Protein AF-A0A6N9VK41-F1 (afdb_monomer)

Nearest PDB structures (foldseek):
  7di3-assembly1_A  TM=9.543E-01  e=6.647E-05  Streptomyces laurentii
  8jno-assembly1_A  TM=9.038E-01  e=7.972E-04  Streptomyces sp. ZJ306
  3o1a-assembly1_A  TM=9.408E-01  e=1.862E-03  Actinoplanes teichomyceticus
  6m7l-assembly1_A  TM=9.346E-01  e=1.862E-03  [Actinomadura] parvosata subsp. kistnae
  1s1f-assembly1_A  TM=9.231E-01  e=2.521E-03  Streptomyces coelicolor A3(2)

Organism: Streptomyces microflavus (NCBI:txid1919)

Foldseek 3Di:
DDDDPPVNVVVCVVCVVCVDPVNVVVCVVVLVVLQVVLVVVQVVVDPDDDCVVSPVVLSVQQSVCVSVVNPPVCSVVD

Structure (mmCIF, N/CA/C/O backbone):
data_AF-A0A6N9VK41-F1
#
_entry.id   AF-A0A6N9VK41-F1
#
loop_
_atom_site.group_PDB
_atom_site.id
_atom_site.type_symbol
_atom_site.label_atom_id
_atom_site.label_alt_id
_atom_site.label_comp_id
_atom_site.label_asym_id
_atom_site.label_entity_id
_atom_site.label_seq_id
_atom_site.pdbx_PDB_ins_code
_atom_site.Cartn_x
_atom_site.Cartn_y
_atom_site.Cartn_z
_atom_site.occupancy
_atom_site.B_iso_or_equiv
_atom_site.auth_seq_id
_atom_site.auth_comp_id
_atom_site.auth_asym_id
_atom_site.auth_atom_id
_atom_site.pdbx_PDB_model_num
ATOM 1 N N . VAL A 1 1 ? 15.616 -19.503 -7.201 1.00 49.91 1 VAL A N 1
ATOM 2 C CA . VAL A 1 1 ? 15.523 -19.606 -8.674 1.00 49.91 1 VAL A CA 1
ATOM 3 C C . VAL A 1 1 ? 15.282 -18.205 -9.185 1.00 49.91 1 VAL A C 1
ATOM 5 O O . VAL A 1 1 ? 14.242 -17.637 -8.887 1.00 49.91 1 VAL A O 1
ATOM 8 N N . GLY A 1 2 ? 16.297 -17.611 -9.797 1.00 81.44 2 GLY A N 1
ATOM 9 C CA . GLY A 1 2 ? 16.243 -16.271 -10.372 1.00 81.44 2 GLY A CA 1
ATOM 10 C C . GLY A 1 2 ? 16.788 -16.324 -11.792 1.00 81.44 2 GLY A C 1
ATOM 11 O O . GLY A 1 2 ? 17.468 -17.286 -12.144 1.00 81.44 2 GLY A O 1
ATOM 12 N N . LEU A 1 3 ? 16.439 -15.323 -12.593 1.00 92.75 3 LEU A N 1
ATOM 13 C CA . LEU A 1 3 ? 17.062 -15.107 -13.893 1.00 92.75 3 LEU A CA 1
ATOM 14 C C . LEU A 1 3 ? 18.423 -14.446 -13.671 1.00 92.75 3 LEU A C 1
ATOM 16 O O . LEU A 1 3 ? 18.524 -13.531 -12.852 1.00 92.75 3 LEU A O 1
ATOM 20 N N . ASP A 1 4 ? 19.431 -14.880 -14.416 1.00 94.31 4 ASP A N 1
ATOM 21 C CA . ASP A 1 4 ? 20.728 -14.207 -14.466 1.00 94.31 4 ASP A CA 1
ATOM 22 C C . ASP A 1 4 ? 20.736 -13.143 -15.578 1.00 94.31 4 ASP A C 1
ATOM 24 O O . ASP A 1 4 ? 19.814 -13.038 -16.399 1.00 94.31 4 ASP A O 1
ATOM 28 N N . SER A 1 5 ? 21.778 -12.312 -15.622 1.00 92.81 5 SER A N 1
ATOM 29 C CA . SER A 1 5 ? 22.024 -11.458 -16.789 1.00 92.81 5 SER A CA 1
ATOM 30 C C . SER A 1 5 ? 22.270 -12.325 -18.036 1.00 92.81 5 SER A C 1
ATOM 32 O O . SER A 1 5 ? 22.944 -13.350 -17.937 1.00 92.81 5 SER A O 1
ATOM 34 N N . PRO A 1 6 ? 21.773 -11.930 -19.226 1.00 93.56 6 PRO A N 1
ATOM 35 C CA . PRO A 1 6 ? 21.121 -10.654 -19.552 1.00 93.56 6 PRO A CA 1
ATOM 36 C C . PRO A 1 6 ? 19.588 -10.655 -19.388 1.00 93.56 6 PRO A C 1
ATOM 38 O O . PRO A 1 6 ? 18.938 -9.628 -19.599 1.00 93.56 6 PRO A O 1
ATOM 41 N N . GLU A 1 7 ? 18.986 -11.794 -19.046 1.00 94.81 7 GLU A N 1
ATOM 42 C CA . GLU A 1 7 ? 17.529 -11.965 -18.997 1.00 94.81 7 GLU A CA 1
ATOM 43 C C . GLU A 1 7 ? 16.905 -11.135 -17.875 1.00 94.81 7 GLU A C 1
ATOM 45 O O . GLU A 1 7 ? 15.926 -10.418 -18.103 1.00 94.81 7 GLU A O 1
ATOM 50 N N . HIS A 1 8 ? 17.523 -11.139 -16.692 1.00 94.62 8 HIS A N 1
ATOM 51 C CA . HIS A 1 8 ? 17.110 -10.289 -15.576 1.00 94.62 8 HIS A CA 1
ATOM 52 C C . HIS A 1 8 ? 17.134 -8.798 -15.936 1.00 94.62 8 HIS A C 1
ATOM 54 O O . HIS A 1 8 ? 16.178 -8.076 -15.646 1.00 94.62 8 HIS A O 1
ATOM 60 N N . ASP A 1 9 ? 18.184 -8.339 -16.622 1.00 94.31 9 ASP A N 1
ATOM 61 C CA . ASP A 1 9 ? 18.344 -6.925 -16.978 1.00 94.31 9 ASP A CA 1
ATOM 62 C C . ASP A 1 9 ? 17.250 -6.458 -17.939 1.00 94.31 9 ASP A C 1
ATOM 64 O O . ASP A 1 9 ? 16.732 -5.344 -17.808 1.00 94.31 9 ASP A O 1
ATOM 68 N N . ARG A 1 10 ? 16.837 -7.334 -18.864 1.00 95.00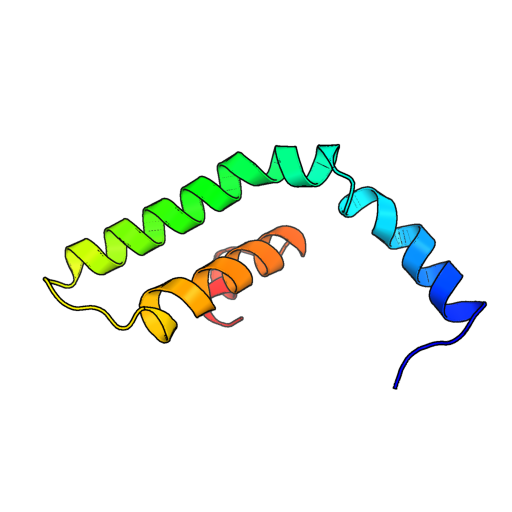 10 ARG A N 1
ATOM 69 C CA . ARG A 1 10 ? 15.727 -7.070 -19.784 1.00 95.00 10 ARG A CA 1
ATOM 70 C C . ARG A 1 10 ? 14.416 -6.836 -19.031 1.00 95.00 10 ARG A C 1
ATOM 72 O O . ARG A 1 10 ? 13.749 -5.841 -19.308 1.00 95.00 10 ARG A O 1
ATOM 79 N N . PHE A 1 11 ? 14.049 -7.707 -18.089 1.00 94.31 11 PHE A N 1
ATOM 80 C CA . PHE A 1 11 ? 12.816 -7.540 -17.306 1.00 94.31 11 PHE A CA 1
ATOM 81 C C . PHE A 1 11 ? 12.896 -6.341 -16.362 1.00 94.31 11 PHE A C 1
ATOM 83 O O . PHE A 1 11 ? 11.987 -5.509 -16.321 1.00 94.31 11 PHE A O 1
ATOM 90 N N . ARG A 1 12 ? 14.020 -6.197 -15.653 1.00 94.31 12 ARG A N 1
ATOM 91 C CA . ARG A 1 12 ? 14.254 -5.095 -14.718 1.00 94.31 12 ARG A CA 1
ATOM 92 C C . ARG A 1 12 ? 14.129 -3.734 -15.404 1.00 94.31 12 ARG A C 1
ATOM 94 O O . ARG A 1 12 ? 13.513 -2.830 -14.843 1.00 94.31 12 ARG A O 1
ATOM 101 N N . LYS A 1 13 ? 14.661 -3.585 -16.622 1.00 95.19 13 LYS A N 1
ATOM 102 C CA . LYS A 1 13 ? 14.599 -2.329 -17.387 1.00 95.19 13 LYS A CA 1
ATOM 103 C C . LYS A 1 13 ? 13.165 -1.876 -17.682 1.00 95.19 13 LYS A C 1
ATOM 105 O O . LYS A 1 13 ? 12.920 -0.674 -17.706 1.00 95.19 13 LYS A O 1
ATOM 110 N N . VAL A 1 14 ? 12.239 -2.813 -17.885 1.00 94.12 14 VAL A N 1
ATOM 111 C CA . VAL A 1 14 ? 10.820 -2.508 -18.136 1.00 94.12 14 VAL A CA 1
ATOM 112 C C . VAL A 1 14 ? 10.103 -2.082 -16.852 1.00 94.12 14 VAL A C 1
ATOM 114 O O . VAL A 1 14 ? 9.262 -1.194 -16.902 1.00 94.12 14 VAL A O 1
ATOM 117 N N . LEU A 1 15 ? 10.455 -2.672 -15.706 1.00 91.62 15 LEU A N 1
ATOM 118 C CA . LEU A 1 15 ? 9.745 -2.453 -14.439 1.00 91.62 15 LEU A CA 1
ATOM 119 C C . LEU A 1 15 ? 10.243 -1.245 -13.633 1.00 91.62 15 LEU A C 1
ATOM 121 O O . LEU A 1 15 ? 9.444 -0.609 -12.952 1.00 91.62 15 LEU A O 1
ATOM 125 N N . ILE A 1 16 ? 11.537 -0.899 -13.700 1.00 94.12 16 ILE A N 1
ATOM 126 C CA . ILE A 1 16 ? 12.137 0.200 -12.909 1.00 94.12 16 ILE A CA 1
ATOM 127 C C . ILE A 1 16 ? 11.320 1.511 -12.922 1.00 94.12 16 ILE A C 1
ATOM 129 O O . ILE A 1 16 ? 11.198 2.113 -11.852 1.00 94.12 16 ILE A O 1
ATOM 133 N N . PRO A 1 17 ? 10.775 1.991 -14.062 1.00 92.69 17 PRO A N 1
ATOM 134 C CA . PRO A 1 17 ? 10.035 3.255 -14.100 1.00 92.69 17 PRO A CA 1
ATOM 135 C C . PRO A 1 17 ? 8.837 3.325 -13.139 1.00 92.69 17 PRO A C 1
ATOM 137 O O . PRO A 1 17 ? 8.560 4.400 -12.598 1.00 92.69 17 PRO A O 1
ATOM 140 N N . GLU A 1 18 ? 8.184 2.193 -12.862 1.00 89.88 18 GLU A N 1
ATOM 141 C CA . GLU A 1 18 ? 7.042 2.121 -11.938 1.00 89.88 18 GLU A CA 1
ATOM 142 C C . GLU A 1 18 ? 7.459 2.172 -10.460 1.00 89.88 18 GLU A C 1
ATOM 144 O O . GLU A 1 18 ? 6.665 2.543 -9.600 1.00 89.88 18 GLU A O 1
ATOM 149 N N . PHE A 1 19 ? 8.733 1.903 -10.154 1.00 92.12 19 PHE A N 1
ATOM 150 C CA . PHE A 1 19 ? 9.277 1.878 -8.788 1.00 92.12 19 PHE A CA 1
ATOM 151 C C . PHE A 1 19 ? 10.201 3.068 -8.482 1.00 92.12 19 PHE A C 1
ATOM 153 O O . PHE A 1 19 ? 11.065 3.005 -7.606 1.00 92.12 19 PHE A O 1
ATOM 160 N N . THR A 1 20 ? 10.045 4.180 -9.202 1.00 94.69 20 THR A N 1
ATOM 161 C CA . THR A 1 20 ? 10.804 5.411 -8.928 1.00 94.69 20 THR A CA 1
ATOM 162 C C . THR A 1 20 ? 10.308 6.116 -7.664 1.00 94.69 20 THR A C 1
ATOM 164 O O . THR A 1 20 ? 9.135 6.032 -7.309 1.00 94.69 20 THR A O 1
ATOM 167 N N . VAL A 1 21 ? 11.168 6.917 -7.020 1.00 96.62 21 VAL A N 1
ATOM 168 C CA . VAL A 1 21 ? 10.784 7.741 -5.851 1.00 96.62 21 VAL A CA 1
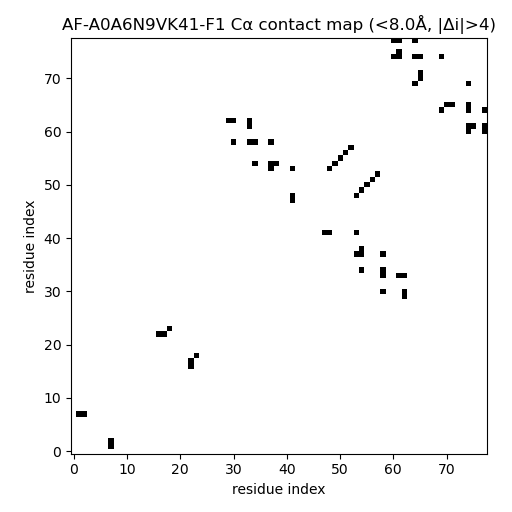ATOM 169 C C . VAL A 1 21 ? 9.562 8.613 -6.145 1.00 96.62 21 VAL A C 1
ATOM 171 O O . VAL A 1 21 ? 8.687 8.757 -5.295 1.00 96.62 21 VAL A O 1
ATOM 174 N N . ARG A 1 22 ? 9.485 9.190 -7.351 1.00 96.31 22 ARG A N 1
ATOM 175 C CA . ARG A 1 22 ? 8.331 9.991 -7.770 1.00 96.31 22 ARG A CA 1
ATOM 176 C C . ARG A 1 22 ? 7.054 9.148 -7.788 1.00 96.31 22 ARG A C 1
ATOM 178 O O . ARG A 1 22 ? 6.081 9.558 -7.168 1.00 96.31 22 ARG A O 1
ATOM 185 N N . ARG A 1 23 ? 7.080 7.966 -8.417 1.00 93.25 23 ARG A N 1
ATOM 186 C CA . ARG A 1 23 ? 5.917 7.067 -8.450 1.00 93.25 23 ARG A CA 1
ATOM 187 C C . ARG A 1 23 ? 5.496 6.601 -7.064 1.00 93.25 23 ARG A C 1
ATOM 189 O O . ARG A 1 23 ? 4.325 6.701 -6.727 1.00 93.25 23 ARG A O 1
ATOM 196 N N . VAL A 1 24 ? 6.442 6.197 -6.221 1.00 92.56 24 VAL A N 1
ATOM 197 C CA . VAL A 1 24 ? 6.134 5.780 -4.843 1.00 92.56 24 VAL A CA 1
ATOM 198 C C . VAL A 1 24 ? 5.491 6.920 -4.041 1.00 92.56 24 VAL A C 1
ATOM 200 O O . VAL A 1 24 ? 4.550 6.687 -3.288 1.00 92.56 24 VAL A O 1
ATOM 203 N N . ARG A 1 25 ? 5.930 8.173 -4.229 1.00 95.94 25 ARG A N 1
ATOM 204 C CA . ARG A 1 25 ? 5.289 9.338 -3.590 1.00 95.94 25 ARG A CA 1
ATOM 205 C C . ARG A 1 25 ? 3.861 9.570 -4.076 1.00 95.94 25 ARG A C 1
ATOM 207 O O . ARG A 1 25 ? 3.015 9.934 -3.269 1.00 95.94 25 ARG A O 1
ATOM 214 N N . GLU A 1 26 ? 3.587 9.349 -5.357 1.00 93.75 26 GLU A N 1
ATOM 215 C CA . GLU A 1 26 ? 2.236 9.459 -5.924 1.00 93.75 26 GLU A CA 1
ATOM 216 C C . GLU A 1 26 ? 1.285 8.376 -5.386 1.00 93.75 26 GLU A C 1
ATOM 218 O O . GLU A 1 26 ? 0.082 8.611 -5.304 1.00 93.75 26 GLU A O 1
ATOM 223 N N . LEU A 1 27 ? 1.813 7.223 -4.957 1.00 92.56 27 LEU A N 1
ATOM 224 C CA . LEU A 1 27 ? 1.033 6.166 -4.304 1.00 92.56 27 LEU A CA 1
ATOM 225 C C . LEU A 1 27 ? 0.685 6.486 -2.844 1.00 92.56 27 LEU A C 1
ATOM 227 O O . LEU A 1 27 ? -0.278 5.928 -2.321 1.00 92.56 27 LEU A O 1
ATOM 231 N N . ARG A 1 28 ? 1.428 7.386 -2.183 1.00 94.81 28 ARG A N 1
ATOM 232 C CA . ARG A 1 28 ? 1.269 7.684 -0.749 1.00 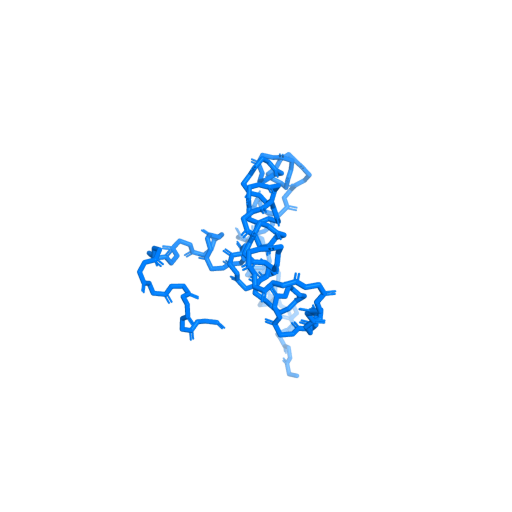94.81 28 ARG A CA 1
ATOM 233 C C . ARG A 1 28 ? -0.179 7.992 -0.346 1.00 94.81 28 ARG A C 1
ATOM 235 O O . ARG A 1 28 ? -0.642 7.329 0.574 1.00 94.81 28 ARG A O 1
ATOM 242 N N . PRO A 1 29 ? -0.934 8.867 -1.042 1.00 95.44 29 PRO A N 1
ATOM 243 C CA . PRO A 1 29 ? -2.319 9.146 -0.661 1.00 95.44 29 PRO A CA 1
ATOM 244 C C . PRO A 1 29 ? -3.241 7.926 -0.764 1.00 95.44 29 PRO A C 1
ATOM 246 O O . PRO A 1 29 ? -4.223 7.837 -0.040 1.00 95.44 29 PRO A O 1
ATOM 249 N N . ALA A 1 30 ? -2.971 6.996 -1.686 1.00 91.62 30 ALA A N 1
ATOM 250 C CA . ALA A 1 30 ? -3.750 5.766 -1.795 1.00 91.62 30 ALA A CA 1
ATOM 251 C C . ALA A 1 30 ? -3.413 4.783 -0.668 1.00 91.62 30 ALA A C 1
ATOM 253 O O . ALA A 1 30 ? -4.322 4.191 -0.103 1.00 91.62 30 ALA A O 1
ATOM 254 N N . ILE A 1 31 ? -2.130 4.661 -0.315 1.00 95.19 31 ILE A N 1
ATOM 255 C CA . ILE A 1 31 ? -1.672 3.833 0.808 1.00 95.19 31 ILE A CA 1
ATOM 256 C C . ILE A 1 31 ? -2.234 4.362 2.132 1.00 95.19 31 ILE A C 1
ATOM 258 O O . ILE A 1 31 ? -2.716 3.570 2.932 1.00 95.19 31 ILE A O 1
ATOM 262 N N . GLU A 1 32 ? -2.201 5.681 2.345 1.00 97.50 32 GLU A N 1
ATOM 263 C CA . GLU A 1 32 ? -2.781 6.322 3.533 1.00 97.50 32 GLU A CA 1
ATOM 264 C C . GLU A 1 32 ? -4.271 5.989 3.656 1.00 97.50 32 GLU A C 1
ATOM 266 O O . GLU A 1 32 ? -4.679 5.488 4.695 1.00 97.50 32 GLU A O 1
ATOM 271 N N . ARG A 1 33 ? -5.048 6.107 2.568 1.00 95.12 33 ARG A N 1
ATOM 272 C CA . ARG A 1 33 ? -6.461 5.687 2.572 1.00 95.12 33 ARG A CA 1
ATOM 273 C C . ARG A 1 33 ? -6.645 4.215 2.936 1.00 95.12 33 ARG A C 1
ATOM 275 O O . ARG A 1 33 ? -7.491 3.906 3.762 1.00 95.12 33 ARG A O 1
ATOM 282 N N . THR A 1 34 ? -5.855 3.312 2.354 1.00 93.94 34 THR A N 1
ATOM 283 C CA . THR A 1 34 ? -5.929 1.883 2.697 1.00 93.94 34 THR A CA 1
ATOM 284 C C . THR A 1 34 ? -5.646 1.651 4.180 1.00 93.94 34 THR A C 1
ATOM 286 O O . THR A 1 34 ? -6.326 0.850 4.810 1.00 93.94 34 THR A O 1
ATOM 289 N N . VAL A 1 35 ? -4.644 2.331 4.740 1.00 97.31 35 VAL A N 1
ATOM 290 C CA . VAL A 1 35 ? -4.289 2.232 6.161 1.00 97.31 35 VAL A CA 1
ATOM 291 C C . VAL A 1 35 ? -5.421 2.756 7.043 1.00 97.31 35 VAL A C 1
ATOM 293 O O . VAL A 1 35 ? -5.826 2.047 7.963 1.00 97.31 35 VAL A O 1
ATOM 296 N N . ASP A 1 36 ? -5.956 3.936 6.732 1.00 97.88 36 ASP A N 1
ATOM 297 C CA . ASP A 1 36 ? -7.053 4.558 7.477 1.00 97.88 36 ASP A CA 1
ATOM 298 C C . ASP A 1 36 ? -8.288 3.642 7.490 1.00 97.88 36 ASP A C 1
ATOM 300 O O . ASP A 1 36 ? -8.810 3.322 8.553 1.00 97.88 36 ASP A O 1
ATOM 304 N N . GLU A 1 37 ? -8.681 3.094 6.336 1.00 95.00 37 GLU A N 1
ATOM 305 C CA . GLU A 1 37 ? -9.820 2.172 6.230 1.00 95.00 37 GLU A CA 1
ATOM 306 C C . GLU A 1 37 ? -9.636 0.871 7.035 1.00 95.00 37 GLU A C 1
ATOM 308 O O . GLU A 1 37 ? -10.618 0.280 7.495 1.00 95.00 37 GLU A O 1
ATOM 313 N N . ARG A 1 38 ? -8.399 0.372 7.178 1.00 94.75 38 ARG A N 1
ATOM 314 C CA . ARG A 1 38 ? -8.121 -0.815 8.008 1.00 94.75 38 ARG A CA 1
ATOM 315 C C . ARG A 1 38 ? -8.164 -0.480 9.493 1.00 94.75 38 ARG A C 1
ATOM 317 O O . ARG A 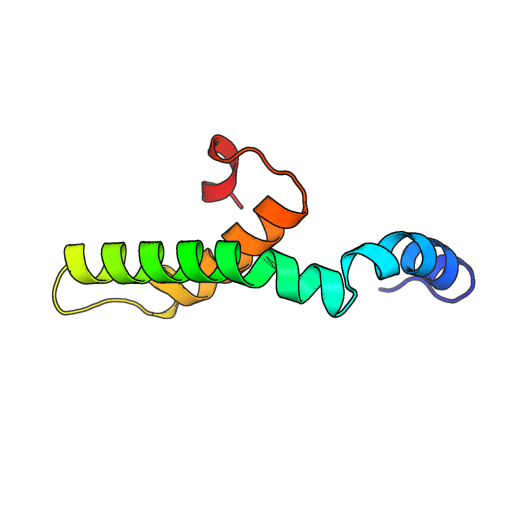1 38 ? -8.724 -1.259 10.258 1.00 94.75 38 ARG A O 1
ATOM 324 N N . ILE A 1 39 ? -7.657 0.687 9.885 1.00 96.12 39 ILE A N 1
ATOM 325 C CA . ILE A 1 39 ? -7.761 1.178 11.265 1.00 96.12 39 ILE A CA 1
ATOM 326 C C . ILE A 1 39 ? -9.231 1.386 11.643 1.00 96.12 39 ILE A C 1
ATOM 328 O O . ILE A 1 39 ? -9.661 0.900 12.687 1.00 96.12 39 ILE A O 1
ATOM 332 N N . ASP A 1 40 ? -10.019 2.028 10.779 1.00 96.38 40 ASP A N 1
ATOM 333 C CA . ASP A 1 40 ? -11.450 2.246 11.006 1.00 96.38 40 ASP A CA 1
ATOM 334 C C . ASP A 1 40 ? -12.207 0.920 11.171 1.00 96.38 40 ASP A C 1
ATOM 336 O O . ASP A 1 40 ? -13.037 0.783 12.072 1.00 96.38 40 ASP A O 1
ATOM 340 N N . ALA A 1 41 ? -11.891 -0.087 10.348 1.00 93.69 41 ALA A N 1
ATOM 341 C CA . ALA A 1 41 ? -12.492 -1.416 10.453 1.00 93.69 41 ALA A CA 1
ATOM 342 C C . ALA A 1 41 ? -12.150 -2.114 11.781 1.00 93.69 41 ALA A C 1
ATOM 344 O O . ALA A 1 41 ? -13.036 -2.698 12.406 1.00 93.69 41 ALA A O 1
ATOM 345 N N . MET A 1 42 ? -10.897 -2.018 12.241 1.00 94.69 42 MET A N 1
ATOM 346 C CA . MET A 1 42 ? -10.489 -2.552 13.545 1.00 94.69 42 MET A CA 1
ATOM 347 C C . MET A 1 42 ? -11.233 -1.858 14.692 1.00 94.69 42 MET A C 1
ATOM 349 O O . MET A 1 42 ? -11.771 -2.527 15.570 1.00 94.69 42 MET A O 1
ATOM 353 N N . LEU A 1 43 ? -11.314 -0.523 14.663 1.00 94.81 43 LEU A N 1
ATOM 354 C CA . LEU A 1 43 ? -11.994 0.267 15.696 1.00 94.81 43 LEU A CA 1
ATOM 355 C C . LEU A 1 43 ? -13.505 -0.004 15.747 1.00 94.81 43 LEU A C 1
ATOM 357 O O . LEU A 1 43 ? -14.104 0.046 16.820 1.00 94.81 43 LEU A O 1
ATOM 361 N N . ALA A 1 44 ? -14.126 -0.312 14.607 1.00 95.25 44 ALA A N 1
ATOM 362 C CA . ALA A 1 44 ? -15.529 -0.713 14.548 1.00 95.25 44 ALA A CA 1
ATOM 363 C C . ALA A 1 44 ? -15.783 -2.118 15.133 1.00 95.25 44 ALA A C 1
ATOM 365 O O . ALA A 1 44 ? -16.905 -2.407 15.552 1.00 95.25 44 ALA A O 1
ATOM 366 N N . GLY A 1 45 ? -14.761 -2.982 15.163 1.00 89.06 45 GLY A N 1
ATOM 367 C CA . GLY A 1 45 ? -14.836 -4.359 15.660 1.00 89.06 45 GLY A CA 1
ATOM 368 C C . GLY A 1 45 ? -14.758 -4.505 17.184 1.00 89.06 45 GLY A C 1
ATOM 369 O O . GLY A 1 45 ? -15.148 -5.551 17.704 1.00 89.06 45 GLY A O 1
ATOM 370 N N . GLY A 1 46 ? -14.305 -3.475 17.907 1.00 89.44 46 GLY A N 1
ATOM 371 C CA . GLY A 1 46 ? -14.199 -3.480 19.368 1.00 89.44 46 GLY A CA 1
ATOM 372 C C . GLY A 1 46 ? -12.878 -2.904 19.882 1.00 89.44 46 GLY A C 1
ATOM 373 O O . GLY A 1 46 ? -12.207 -2.129 19.208 1.00 89.44 46 GLY A O 1
ATOM 374 N N . ASP A 1 47 ? -12.512 -3.274 21.109 1.00 89.50 47 ASP A N 1
ATOM 375 C CA . ASP A 1 47 ? -11.294 -2.831 21.804 1.00 89.50 47 ASP A CA 1
ATOM 376 C C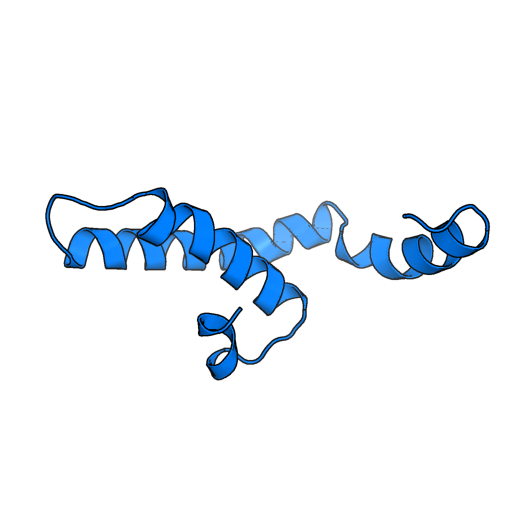 . ASP A 1 47 ? -10.093 -3.776 21.616 1.00 89.50 47 ASP A C 1
ATOM 378 O O . ASP A 1 47 ? -8.999 -3.512 22.120 1.00 89.50 47 ASP A O 1
ATOM 382 N N . THR A 1 48 ? -10.281 -4.870 20.877 1.00 93.88 48 THR A N 1
ATOM 383 C CA . THR A 1 48 ? -9.253 -5.867 20.569 1.00 93.88 48 THR A CA 1
ATOM 384 C C . THR A 1 48 ? -9.216 -6.151 19.071 1.00 93.88 48 THR A C 1
ATOM 386 O O . THR A 1 48 ? -10.244 -6.109 18.401 1.00 93.88 48 THR A O 1
ATOM 389 N N . ALA A 1 49 ? -8.022 -6.426 18.546 1.00 94.06 49 ALA A N 1
ATOM 390 C CA . ALA A 1 49 ? -7.806 -6.772 17.144 1.00 94.06 49 ALA A CA 1
ATOM 391 C C . ALA A 1 49 ? -6.551 -7.644 16.993 1.00 94.06 49 ALA A C 1
ATOM 393 O O . ALA A 1 49 ? -5.596 -7.512 17.770 1.00 94.06 49 ALA A O 1
ATOM 394 N N . ASP A 1 50 ? -6.534 -8.508 15.980 1.00 95.06 50 ASP A N 1
ATOM 395 C CA . ASP A 1 50 ? -5.343 -9.236 15.555 1.00 95.06 50 ASP A CA 1
ATOM 396 C C . ASP A 1 50 ? -4.602 -8.399 14.513 1.00 95.06 50 ASP A C 1
ATOM 398 O O . ASP A 1 50 ? -4.943 -8.373 13.334 1.00 95.06 50 ASP A O 1
ATOM 402 N N . LEU A 1 51 ? -3.536 -7.724 14.942 1.00 96.00 51 LEU A N 1
ATOM 403 C CA . LEU A 1 51 ? -2.789 -6.816 14.074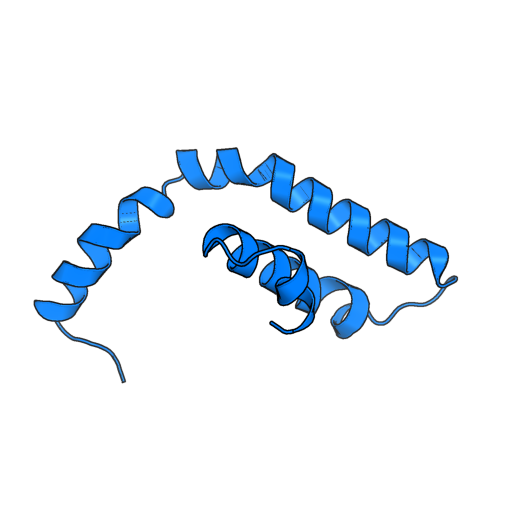 1.00 96.00 51 LEU A CA 1
ATOM 404 C C . LEU A 1 51 ? -2.219 -7.498 12.815 1.00 96.00 51 LEU A C 1
ATOM 406 O O . LEU A 1 51 ? -1.975 -6.822 11.815 1.00 96.00 51 LEU A O 1
ATOM 410 N N . VAL A 1 52 ? -1.987 -8.814 12.836 1.00 95.31 52 VAL A N 1
ATOM 411 C CA . VAL A 1 52 ? -1.489 -9.532 11.658 1.00 95.31 52 VAL A CA 1
ATOM 412 C C . VAL A 1 52 ? -2.606 -9.691 10.635 1.00 95.31 52 VAL A C 1
ATOM 414 O O . VAL A 1 52 ? -2.456 -9.239 9.499 1.00 95.31 52 VAL A O 1
ATOM 417 N N . ASN A 1 53 ? -3.714 -10.306 11.044 1.00 92.56 53 ASN A N 1
ATOM 418 C CA . ASN A 1 53 ? -4.821 -10.636 10.147 1.00 92.56 53 ASN A CA 1
ATOM 419 C C . ASN A 1 53 ? -5.642 -9.404 9.750 1.00 92.56 53 ASN A C 1
ATOM 421 O O . ASN A 1 53 ? -6.021 -9.274 8.588 1.00 92.56 53 ASN A O 1
ATOM 425 N N . ASP A 1 54 ? -5.838 -8.468 10.674 1.00 93.06 54 ASP A N 1
ATOM 426 C CA . ASP A 1 54 ? -6.737 -7.330 10.474 1.00 93.06 54 ASP A CA 1
ATOM 427 C C . ASP A 1 54 ? -6.036 -6.127 9.816 1.00 93.06 54 ASP A C 1
ATOM 429 O O . ASP A 1 54 ? -6.698 -5.233 9.285 1.00 93.06 54 ASP A O 1
ATOM 433 N N . PHE A 1 55 ? -4.694 -6.091 9.806 1.00 94.75 55 PHE A N 1
ATOM 434 C CA . PHE A 1 55 ? -3.935 -4.933 9.314 1.00 94.75 55 PHE A CA 1
ATOM 435 C C . PHE A 1 55 ? -2.685 -5.285 8.498 1.00 94.75 55 PHE A C 1
ATOM 437 O O . PHE A 1 55 ? -2.579 -4.910 7.328 1.00 94.75 55 PHE A O 1
ATOM 444 N N . ALA A 1 56 ? -1.719 -5.995 9.085 1.00 95.50 56 ALA A N 1
ATOM 445 C CA . ALA A 1 56 ? -0.393 -6.152 8.486 1.00 95.50 56 ALA A CA 1
ATOM 446 C C . ALA A 1 56 ? -0.394 -7.004 7.208 1.00 95.50 56 ALA A C 1
ATOM 448 O O . ALA A 1 56 ? 0.426 -6.757 6.326 1.00 95.50 56 ALA A O 1
ATOM 449 N N . LEU A 1 57 ? -1.300 -7.979 7.098 1.00 93.62 57 LEU A N 1
ATOM 450 C CA . LEU A 1 57 ? -1.537 -8.744 5.873 1.00 93.62 57 LEU A CA 1
ATOM 451 C C . LEU A 1 57 ? -2.352 -7.963 4.823 1.00 93.62 57 LEU A C 1
ATOM 453 O O . LEU A 1 57 ? -1.871 -7.834 3.692 1.00 93.62 57 LEU A O 1
ATOM 457 N N . PRO A 1 58 ? -3.537 -7.402 5.142 1.00 92.25 58 PRO A N 1
ATOM 458 C CA . PRO A 1 58 ? -4.376 -6.771 4.125 1.00 92.25 58 PRO A CA 1
ATOM 459 C C . PRO A 1 58 ? -3.773 -5.489 3.540 1.00 92.25 58 PRO A C 1
ATOM 461 O O . PRO A 1 58 ? -3.902 -5.260 2.340 1.00 92.25 58 PRO A O 1
ATOM 464 N N . VAL A 1 59 ? -3.082 -4.657 4.332 1.00 94.69 59 VAL A N 1
ATOM 465 C CA . VAL A 1 59 ? -2.519 -3.384 3.838 1.00 94.69 59 VAL A CA 1
ATOM 466 C C . VAL A 1 59 ? -1.585 -3.582 2.632 1.00 94.69 59 VAL A C 1
ATOM 468 O O . VAL A 1 59 ? -1.863 -3.007 1.576 1.00 94.69 59 VAL A O 1
ATOM 471 N N . PRO A 1 60 ? -0.496 -4.373 2.710 1.00 93.25 60 PRO A N 1
ATOM 472 C CA . PRO A 1 60 ? 0.382 -4.574 1.563 1.00 93.25 60 PRO A CA 1
ATOM 473 C C . PRO A 1 60 ? -0.303 -5.322 0.412 1.00 93.25 60 PRO A C 1
ATOM 475 O O . PRO A 1 60 ? -0.017 -4.983 -0.737 1.00 93.25 60 PRO A O 1
ATOM 478 N N . SER A 1 61 ? -1.218 -6.268 0.682 1.00 92.31 61 SER A N 1
ATOM 479 C CA . SER A 1 61 ? -1.948 -6.987 -0.378 1.00 92.31 61 SER A CA 1
ATOM 480 C C . SER A 1 61 ? -2.834 -6.049 -1.213 1.00 92.31 61 SER A C 1
ATOM 482 O O . SER A 1 61 ? -2.760 -6.008 -2.446 1.00 92.31 61 SER A O 1
ATOM 484 N N . LEU A 1 62 ? -3.603 -5.182 -0.552 1.00 90.56 62 LEU A N 1
ATOM 485 C CA . LEU A 1 62 ? -4.448 -4.181 -1.211 1.00 90.56 62 LEU A CA 1
ATOM 486 C C . LEU A 1 62 ? -3.620 -3.157 -2.003 1.00 90.56 62 LEU A C 1
ATOM 488 O O . LEU A 1 62 ? -4.016 -2.720 -3.087 1.00 90.56 62 LEU A O 1
ATOM 492 N N . VAL A 1 63 ? -2.450 -2.778 -1.486 1.00 91.62 63 VAL A N 1
ATOM 493 C CA . VAL A 1 63 ? -1.548 -1.840 -2.166 1.00 91.62 63 VAL A CA 1
ATOM 494 C C . VAL A 1 63 ? -0.930 -2.470 -3.417 1.00 91.62 63 VAL A C 1
ATOM 496 O O . VAL A 1 63 ? -0.935 -1.833 -4.474 1.00 91.62 63 VAL A O 1
ATOM 499 N N . ILE A 1 64 ? -0.427 -3.709 -3.339 1.00 90.12 64 ILE A N 1
ATOM 500 C CA . ILE A 1 64 ? 0.197 -4.366 -4.497 1.00 90.12 64 ILE A CA 1
ATOM 501 C C . ILE A 1 64 ? -0.835 -4.750 -5.561 1.00 90.12 64 ILE A C 1
ATOM 503 O O . ILE A 1 64 ? -0.585 -4.538 -6.744 1.00 90.12 64 ILE A O 1
ATOM 507 N N . SER A 1 65 ? -2.017 -5.230 -5.168 1.00 90.31 65 SER A N 1
ATOM 508 C CA . SER A 1 65 ? -3.101 -5.551 -6.106 1.00 90.31 65 SER A CA 1
ATOM 509 C C . SER A 1 65 ? -3.579 -4.305 -6.859 1.00 90.31 65 SER A C 1
ATOM 511 O O . SER A 1 65 ? -3.765 -4.347 -8.075 1.00 90.31 65 SER A O 1
ATOM 513 N N . SER A 1 66 ? -3.665 -3.158 -6.179 1.00 86.44 66 SER A N 1
ATOM 514 C CA . SER A 1 66 ? -3.928 -1.864 -6.816 1.00 86.44 66 SER A CA 1
ATOM 515 C C . SER A 1 66 ? -2.828 -1.465 -7.810 1.00 86.44 66 SER A C 1
ATOM 517 O O . SER A 1 66 ? -3.138 -1.069 -8.934 1.00 86.44 66 SER A O 1
ATOM 519 N N . LEU A 1 67 ? -1.547 -1.627 -7.445 1.00 86.44 67 LEU A N 1
ATOM 520 C CA . LEU A 1 67 ? -0.410 -1.347 -8.335 1.00 86.44 67 LEU A CA 1
ATOM 521 C C . LEU A 1 67 ? -0.432 -2.222 -9.600 1.00 86.44 67 LEU A C 1
ATOM 523 O O . LEU A 1 67 ? -0.097 -1.750 -10.683 1.00 86.44 67 LEU A O 1
ATOM 527 N N . LEU A 1 68 ? -0.843 -3.484 -9.465 1.00 88.69 68 LEU A N 1
ATOM 528 C CA . LEU A 1 68 ? -0.974 -4.439 -10.568 1.00 88.69 68 LEU A CA 1
ATOM 529 C C . LEU A 1 68 ? -2.246 -4.227 -11.409 1.00 88.69 68 LEU A C 1
ATOM 531 O O . LEU A 1 68 ? -2.431 -4.914 -12.412 1.00 88.69 68 LEU A O 1
ATOM 535 N N . GLY A 1 69 ? -3.112 -3.282 -11.028 1.00 87.38 69 GLY A N 1
ATOM 536 C CA . GLY A 1 69 ? -4.348 -2.974 -11.748 1.00 87.38 69 GLY A CA 1
ATOM 537 C C . GLY A 1 69 ? -5.482 -3.973 -11.507 1.00 87.38 69 GLY A C 1
ATOM 538 O O . GLY A 1 69 ? -6.415 -4.028 -12.306 1.00 87.38 69 GLY A O 1
ATOM 539 N N . VAL A 1 70 ? -5.429 -4.750 -10.421 1.00 88.25 70 VAL A N 1
ATOM 540 C CA . VAL A 1 70 ? -6.496 -5.690 -10.049 1.00 88.25 70 VAL A CA 1
ATOM 541 C C . VAL A 1 70 ? -7.778 -4.901 -9.726 1.00 88.25 70 VAL A C 1
ATOM 543 O O . VAL A 1 70 ? -7.720 -3.947 -8.928 1.00 88.25 70 VAL A O 1
ATOM 546 N N . PRO A 1 71 ? -8.934 -5.251 -10.327 1.00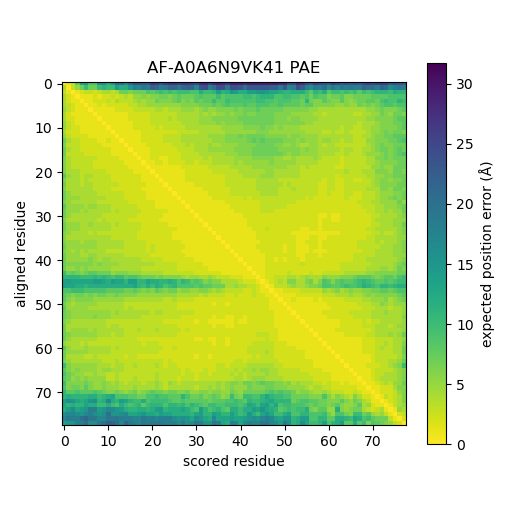 85.88 71 PRO A N 1
ATOM 547 C CA . PRO A 1 71 ? -10.216 -4.626 -10.0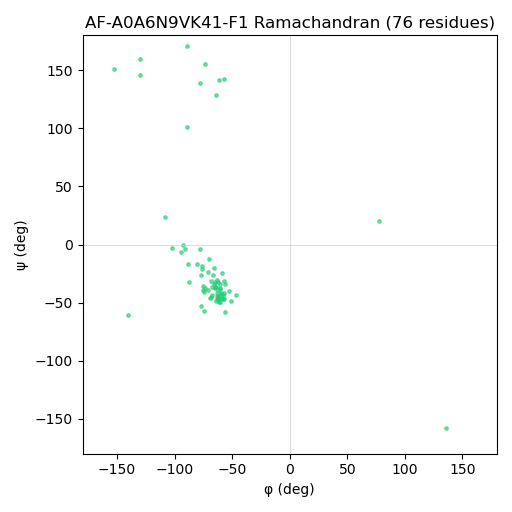13 1.00 85.88 71 PRO A CA 1
ATOM 548 C C . PRO A 1 71 ? -10.550 -4.757 -8.529 1.00 85.88 71 PRO A C 1
ATOM 550 O O . PRO A 1 71 ? -10.291 -5.790 -7.925 1.00 85.88 71 PRO A O 1
ATOM 553 N N . SER A 1 72 ? -11.152 -3.727 -7.933 1.00 73.50 72 SER A N 1
ATOM 554 C CA . SER A 1 72 ? -11.414 -3.697 -6.486 1.00 73.50 72 SER A CA 1
ATOM 555 C C . SER A 1 72 ? -12.227 -4.891 -5.977 1.00 73.50 72 SER A C 1
ATOM 557 O O . SER A 1 72 ? -11.972 -5.347 -4.872 1.00 73.50 72 SER A O 1
ATOM 559 N N . ALA A 1 73 ? -13.154 -5.415 -6.786 1.00 75.75 73 ALA A N 1
ATOM 560 C CA . ALA A 1 73 ? -13.979 -6.573 -6.434 1.00 75.75 73 ALA A CA 1
ATOM 561 C C . ALA A 1 73 ? -13.179 -7.880 -6.274 1.00 75.75 73 ALA A C 1
ATOM 563 O O . ALA A 1 73 ? -13.653 -8.799 -5.615 1.00 75.75 73 ALA A O 1
ATOM 564 N N . ASP A 1 74 ? -11.973 -7.947 -6.844 1.00 75.25 74 ASP A N 1
ATOM 565 C CA . ASP A 1 74 ? -11.125 -9.141 -6.831 1.00 75.25 74 ASP A CA 1
ATOM 566 C C . ASP A 1 74 ? -9.989 -9.043 -5.793 1.00 75.25 74 ASP A C 1
ATOM 568 O O . ASP A 1 74 ? -9.216 -9.987 -5.632 1.00 75.25 74 ASP A O 1
ATOM 572 N N . ARG A 1 75 ? -9.849 -7.906 -5.089 1.00 71.88 75 ARG A N 1
ATOM 573 C CA . ARG A 1 75 ? -8.703 -7.656 -4.191 1.00 71.88 75 ARG A CA 1
ATOM 574 C C . ARG A 1 75 ? -8.794 -8.376 -2.852 1.00 71.88 75 ARG A C 1
ATOM 576 O O . ARG A 1 75 ? -7.754 -8.690 -2.293 1.00 71.88 75 ARG A O 1
ATOM 583 N N . ASP A 1 76 ? -9.997 -8.680 -2.374 1.00 63.31 76 ASP A N 1
ATOM 584 C CA . ASP A 1 76 ? -10.194 -9.410 -1.111 1.00 63.31 76 ASP A CA 1
ATOM 585 C C . ASP A 1 76 ? -9.764 -10.886 -1.211 1.00 63.31 76 ASP A C 1
ATOM 587 O O . ASP A 1 76 ? -9.655 -11.582 -0.205 1.00 63.31 76 ASP A O 1
ATOM 591 N N . PHE A 1 77 ? -9.523 -11.372 -2.434 1.00 59.09 77 PHE A N 1
ATOM 592 C CA . PHE A 1 77 ? -9.092 -12.740 -2.721 1.00 59.09 77 PHE A CA 1
ATOM 593 C C . PHE A 1 77 ? -7.562 -12.889 -2.835 1.00 59.09 77 PHE A C 1
ATOM 595 O O . PHE A 1 77 ? -7.077 -14.008 -3.012 1.00 59.09 77 PHE A O 1
ATOM 602 N N . PHE A 1 78 ? -6.820 -11.775 -2.797 1.00 52.59 78 PHE A N 1
ATOM 603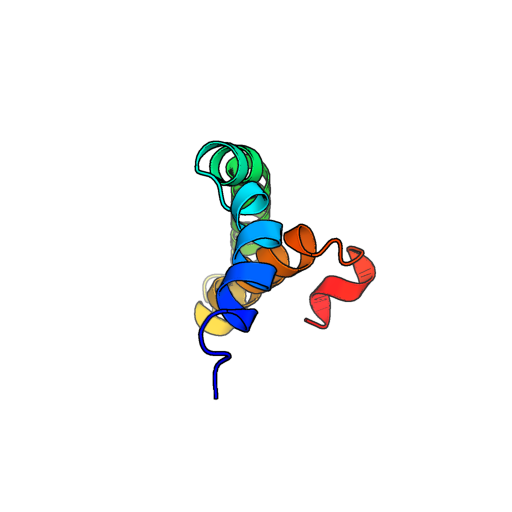 C CA . PHE A 1 78 ? -5.379 -11.694 -3.058 1.00 52.59 78 PHE A CA 1
ATOM 604 C C . PHE A 1 78 ? -4.572 -11.577 -1.761 1.00 52.59 78 PHE A C 1
ATOM 606 O O . PHE A 1 78 ? -3.512 -12.233 -1.673 1.00 52.59 78 PHE A O 1
#

pLDDT: mean 90.24, std 9.48, range [49.91, 97.88]

InterPro domains:
  IPR002397 Cytochrome P450, B-class [PR00359] (3-14)
  IPR002397 Cytochrome P450, B-class [PR00359] (50-66)
  IPR002397 Cytochrome P450, B-class [PR00359] (67-78)
  IPR036396 Cytochrome P450 superfamily [G3DSA:1.10.630.10] (1-78)
  IPR036396 Cytochrome P450 superfamily [SSF48264] (3-77)

Secondary structure (DSSP, 8-state):
--PPTTHHHHHHHHHGGGGSHHHHHHHHHHHHHHHHHHHHHHHHH-S---HIIIIITHHHHHHHHHHTT--GGGGGG-

Sequence (78 aa):
VGLDSPEHDRFRKVLIPEFTVRRVRELRPAIERTVDERIDAMLAGGDTADLVNDFALPVPSLVISSLLGVPSADRDFF

Radius of gyration: 16.31 Å; Cα contacts (8 Å, |Δi|>4): 37; chains: 1; bounding box: 38×30×42 Å

Mean predicted aligned error: 4.66 Å

Solvent-accessible surface area (backbone atoms only — not comparable to full-atom values): 4722 Å² total; per-residue (Å²): 142,79,72,54,83,69,62,36,54,59,56,47,67,71,49,49,73,71,70,32,76,69,46,53,58,69,43,44,69,58,51,51,50,50,49,51,56,36,52,53,52,41,59,75,70,48,98,65,76,56,61,56,75,60,36,66,50,51,48,60,42,50,50,50,36,52,74,73,64,51,56,77,91,59,43,90,81,101